Protein AF-A0AAD7DG84-F1 (afdb_monomer)

Organism: Mycena rosella (NCBI:txid1033263)

Nearest PDB structures (foldseek):
  7xc2-assembly1_C  TM=4.791E-01  e=2.815E-01  Triticum monococcum
  7zrz-assembly1_DP1  TM=3.525E-01  e=7.561E+00  Homo sapiens
  6z9u-assembly1_D  TM=3.614E-01  e=7.561E+00  Homo sapiens
  8hmz-assembly1_D  TM=3.694E-01  e=8.991E+00  Homo sapiens

Foldseek 3Di:
DVPAAADADALDDDQLLVAAQHQYEHYYNVPDPPPPCQDEPVSVLNSLLRHLNHAYEHDQHPHDQPDPPDDDAARENANHAEYHYEEALRVLLSVLQRYDYALNHAYEYEHPPCPDPVSVVSNVVSVVVSNPDPPHDFFRFYWYFDDDPDDDTDIDTDTPGDDPPPPDDDD

Secondary structure (DSSP, 8-state):
-TT--EEEEES----GGG--S-SEEEEE--TT-TTS-PPPHHHHHHHHHT-TT--EEEEE--PPPPPTT--PPPEE-TT--EEEEEEEHHHHHHHHHHEE--TT-EEEEEEET--SHHHHHHHHHHHHHHHT-TT--S-EEEEEEEE-SSS-EEEEEEEE--PPP------

Structure (mmCIF, N/CA/C/O backbone):
data_AF-A0AAD7DG84-F1
#
_entry.id   AF-A0AAD7DG84-F1
#
loop_
_atom_site.group_PDB
_atom_site.id
_atom_site.type_symbol
_atom_site.label_atom_id
_atom_site.label_alt_id
_atom_site.label_comp_id
_atom_site.label_asym_id
_atom_site.label_entity_id
_atom_site.label_seq_id
_atom_site.pdbx_PDB_ins_code
_atom_site.Cartn_x
_atom_site.Cartn_y
_atom_site.Cartn_z
_atom_site.occupancy
_atom_site.B_iso_or_equiv
_atom_site.auth_seq_id
_atom_site.auth_comp_id
_atom_site.auth_asym_id
_atom_site.auth_atom_id
_atom_site.pdbx_PDB_model_num
ATOM 1 N N . MET A 1 1 ? -17.922 -13.875 -3.250 1.00 55.03 1 MET A N 1
ATOM 2 C CA . MET A 1 1 ? -17.757 -14.516 -1.928 1.00 55.03 1 MET A CA 1
ATOM 3 C C . MET A 1 1 ? -17.977 -13.469 -0.842 1.00 55.03 1 MET A C 1
ATOM 5 O O . MET A 1 1 ? -17.072 -12.679 -0.617 1.00 55.03 1 MET A O 1
ATOM 9 N N . PRO A 1 2 ? -19.172 -13.390 -0.233 1.00 64.81 2 PRO A N 1
ATOM 10 C CA . PRO A 1 2 ? -19.539 -12.262 0.633 1.00 64.81 2 PRO A CA 1
ATOM 11 C C . PRO A 1 2 ? -18.878 -12.278 2.022 1.00 64.81 2 PRO A C 1
ATOM 13 O O . PRO A 1 2 ? -18.787 -11.232 2.650 1.00 64.81 2 PRO A O 1
ATOM 16 N N . CYS A 1 3 ? -18.378 -13.429 2.484 1.00 83.94 3 CYS A N 1
ATOM 17 C CA . CYS A 1 3 ? -17.806 -13.579 3.831 1.00 83.94 3 CYS A CA 1
ATOM 18 C C . CYS A 1 3 ? -16.273 -13.697 3.846 1.00 83.94 3 CYS A C 1
ATOM 20 O O . CYS A 1 3 ? -15.676 -13.915 4.900 1.00 83.94 3 CYS A O 1
ATOM 22 N N . LEU A 1 4 ? -15.618 -13.608 2.684 1.00 85.25 4 LEU A N 1
ATOM 23 C CA . LEU A 1 4 ? -14.168 -13.736 2.605 1.00 85.25 4 LEU A CA 1
ATOM 24 C C . LEU A 1 4 ? -13.527 -12.450 3.135 1.00 85.25 4 LEU A C 1
ATOM 26 O O . LEU A 1 4 ? -13.580 -11.422 2.474 1.00 85.25 4 LEU A O 1
ATOM 30 N N . ARG A 1 5 ? -12.928 -12.517 4.327 1.00 91.75 5 ARG A N 1
ATOM 31 C CA . ARG A 1 5 ? -12.247 -11.375 4.969 1.00 91.75 5 ARG A CA 1
ATOM 32 C C . ARG A 1 5 ? -10.733 -11.438 4.868 1.00 91.75 5 ARG A C 1
ATOM 34 O O . ARG A 1 5 ? -10.057 -10.421 4.942 1.00 91.75 5 ARG A O 1
ATOM 41 N N . LYS A 1 6 ? -10.186 -12.642 4.736 1.00 93.25 6 LYS A N 1
ATOM 42 C CA . LYS A 1 6 ? -8.746 -12.878 4.734 1.00 93.25 6 LYS A CA 1
ATOM 43 C C . LYS A 1 6 ? -8.399 -13.690 3.506 1.00 93.25 6 LYS A C 1
ATOM 45 O O . LYS A 1 6 ? -8.902 -14.798 3.341 1.00 93.25 6 LYS A O 1
ATOM 50 N N . LEU A 1 7 ? -7.534 -13.141 2.668 1.00 89.19 7 LEU A N 1
ATOM 51 C CA . LEU A 1 7 ? -7.054 -13.799 1.470 1.00 89.19 7 LEU A CA 1
ATOM 52 C C . LEU A 1 7 ? -5.533 -13.762 1.457 1.00 89.19 7 LEU A C 1
ATOM 54 O O . LEU A 1 7 ? -4.923 -12.698 1.393 1.00 89.19 7 LEU A O 1
ATOM 58 N N . LYS A 1 8 ? -4.922 -14.942 1.527 1.00 88.88 8 LYS A N 1
ATOM 59 C CA . LYS A 1 8 ? -3.482 -15.113 1.373 1.00 88.88 8 LYS A CA 1
ATOM 60 C C . LYS A 1 8 ? -3.247 -16.053 0.213 1.00 88.88 8 LYS A C 1
ATOM 62 O O . LYS A 1 8 ? -3.667 -17.204 0.262 1.00 88.88 8 LYS A O 1
ATOM 67 N 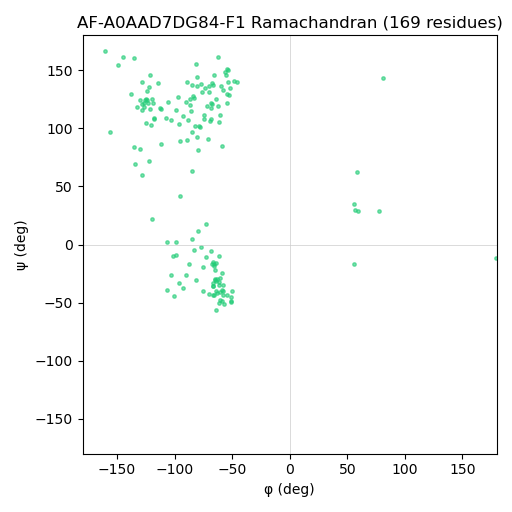N . LEU A 1 9 ? -2.610 -15.549 -0.825 1.00 83.00 9 LEU A N 1
ATOM 68 C CA . LEU A 1 9 ? -2.335 -16.299 -2.030 1.00 83.00 9 LEU A CA 1
ATOM 69 C C . LEU A 1 9 ? -0.857 -16.191 -2.348 1.00 83.00 9 LEU A C 1
ATOM 71 O O . LEU A 1 9 ? -0.222 -15.142 -2.188 1.00 83.00 9 LEU A O 1
ATOM 75 N N . ARG A 1 10 ? -0.314 -17.317 -2.790 1.00 82.62 10 ARG A N 1
ATOM 76 C CA . ARG A 1 10 ? 1.069 -17.432 -3.205 1.00 82.62 10 ARG A CA 1
ATOM 77 C C . ARG A 1 10 ? 1.096 -18.017 -4.600 1.00 82.62 10 ARG A C 1
ATOM 79 O O . ARG A 1 10 ? 0.561 -19.101 -4.791 1.00 82.62 10 ARG A O 1
ATOM 86 N N . SER A 1 11 ? 1.685 -17.294 -5.548 1.00 73.50 11 SER A N 1
ATOM 87 C CA . SER A 1 11 ? 1.846 -17.772 -6.930 1.00 73.50 11 SER A CA 1
ATOM 88 C C . SER A 1 11 ? 0.528 -18.183 -7.613 1.00 73.50 11 SER A C 1
ATOM 90 O O . SER A 1 11 ? 0.505 -19.119 -8.403 1.00 73.50 11 SER A O 1
ATOM 92 N N . ILE A 1 12 ? -0.580 -17.494 -7.308 1.00 70.69 12 ILE A N 1
ATOM 93 C CA . ILE A 1 12 ? -1.908 -17.767 -7.881 1.00 70.69 12 ILE A CA 1
ATOM 94 C C . ILE A 1 12 ? -2.432 -16.514 -8.582 1.00 70.69 12 ILE A C 1
ATOM 96 O O . ILE A 1 12 ? -2.358 -15.413 -8.032 1.00 70.69 12 ILE A O 1
ATOM 100 N N . HIS A 1 13 ? -2.995 -16.696 -9.778 1.00 71.56 13 HIS A N 1
ATOM 101 C CA . HIS A 1 13 ? -3.734 -15.652 -10.478 1.00 71.56 13 HIS A CA 1
ATOM 102 C C . HIS A 1 13 ? -5.117 -15.470 -9.850 1.00 71.56 13 HIS A C 1
ATOM 104 O O . HIS A 1 13 ? -5.862 -16.433 -9.657 1.00 71.56 13 HIS A O 1
ATOM 110 N N . VAL A 1 14 ? -5.478 -14.223 -9.560 1.00 69.00 14 VAL A N 1
ATOM 111 C CA . VAL A 1 14 ? -6.723 -13.893 -8.866 1.00 69.00 14 VAL A CA 1
ATOM 112 C C . VAL A 1 14 ? -7.527 -12.927 -9.712 1.00 69.00 14 VAL A C 1
ATOM 114 O O . VAL A 1 14 ? -6.980 -11.919 -10.153 1.00 69.00 14 VAL A O 1
ATOM 117 N N . PRO A 1 15 ? -8.830 -13.163 -9.913 1.00 76.69 15 PRO A N 1
ATOM 118 C CA . PRO A 1 15 ? -9.696 -12.163 -10.516 1.00 76.69 15 PRO A CA 1
ATOM 119 C C . PRO A 1 15 ? -9.922 -11.004 -9.529 1.00 76.69 15 PRO A C 1
ATOM 121 O O . PRO A 1 15 ? -10.859 -11.027 -8.730 1.00 76.69 15 PRO A O 1
ATOM 124 N N . TRP A 1 16 ? -9.073 -9.975 -9.590 1.00 78.44 16 TRP A N 1
ATOM 125 C CA . TRP A 1 16 ? -9.051 -8.813 -8.682 1.00 78.44 16 TRP A CA 1
ATOM 126 C C . TRP A 1 16 ? -10.409 -8.143 -8.497 1.00 78.44 16 TRP A C 1
ATOM 128 O O . TRP A 1 16 ? -10.794 -7.822 -7.379 1.00 78.44 16 TRP A O 1
ATOM 138 N N . ARG A 1 17 ? -11.184 -8.023 -9.579 1.00 79.50 17 ARG A N 1
ATOM 139 C CA . ARG A 1 17 ? -12.522 -7.405 -9.577 1.00 79.50 17 ARG A CA 1
ATOM 140 C C . ARG A 1 17 ? -13.566 -8.177 -8.767 1.00 79.50 17 ARG A C 1
ATOM 142 O O . ARG A 1 17 ? -14.630 -7.647 -8.456 1.00 79.50 17 ARG A O 1
ATOM 149 N N . SER A 1 18 ? -13.297 -9.443 -8.454 1.00 83.00 18 SER A N 1
ATOM 150 C CA . SER A 1 18 ? -14.190 -10.276 -7.645 1.00 83.00 18 SER A CA 1
ATOM 151 C C . SER A 1 18 ? -13.930 -10.144 -6.141 1.00 83.00 18 SER A C 1
ATOM 153 O O . SER A 1 18 ? -14.801 -10.515 -5.348 1.00 83.00 18 SER A O 1
ATOM 155 N N . LEU A 1 19 ? -12.763 -9.611 -5.760 1.00 86.06 19 LEU A N 1
ATOM 156 C CA . LEU A 1 19 ? -12.339 -9.431 -4.377 1.00 86.06 19 LEU A CA 1
ATOM 157 C C . LEU A 1 19 ? -12.934 -8.145 -3.812 1.00 86.06 19 LEU A C 1
ATOM 159 O O . LEU A 1 19 ? -12.798 -7.075 -4.399 1.00 86.06 19 LEU A O 1
ATOM 163 N N . ARG A 1 20 ? -13.627 -8.266 -2.681 1.00 90.44 20 ARG A N 1
ATOM 164 C CA . ARG A 1 20 ? -14.344 -7.170 -2.020 1.00 90.44 20 ARG A CA 1
ATOM 165 C C . ARG A 1 20 ? -14.344 -7.432 -0.523 1.00 90.44 20 ARG A C 1
ATOM 167 O O . ARG A 1 20 ? -14.312 -8.597 -0.126 1.00 90.44 20 ARG A O 1
ATOM 174 N N . ASN A 1 21 ? -14.455 -6.380 0.283 1.00 89.69 21 ASN A N 1
ATOM 175 C CA . ASN A 1 21 ? -14.625 -6.474 1.740 1.00 89.69 21 ASN A CA 1
ATOM 176 C C . ASN A 1 21 ? -13.519 -7.275 2.458 1.00 89.69 21 ASN A C 1
ATOM 178 O O . ASN A 1 21 ? -13.769 -7.901 3.490 1.00 89.69 21 ASN A O 1
ATOM 182 N N . LEU A 1 22 ? -12.298 -7.269 1.915 1.00 91.25 22 LEU A N 1
ATOM 183 C CA . LEU A 1 22 ? -11.155 -7.907 2.560 1.00 91.25 22 LEU A CA 1
ATOM 184 C C . LEU A 1 22 ? -10.625 -7.032 3.701 1.00 91.25 22 LEU A C 1
ATOM 186 O O . LEU A 1 22 ? -10.482 -5.822 3.558 1.00 91.25 22 LEU A O 1
ATOM 190 N N . GLU A 1 23 ? -10.286 -7.678 4.813 1.00 94.38 23 GLU A N 1
ATOM 191 C CA . GLU A 1 23 ? -9.540 -7.110 5.939 1.00 94.38 23 GLU A CA 1
ATOM 192 C C . GLU A 1 23 ? -8.047 -7.433 5.832 1.00 94.38 23 GLU A C 1
ATOM 194 O O . GLU A 1 23 ? -7.204 -6.638 6.236 1.00 94.38 23 GLU A O 1
ATOM 199 N N . VAL A 1 24 ? -7.711 -8.604 5.284 1.00 93.00 24 VAL A N 1
ATOM 200 C CA . VAL A 1 24 ? -6.328 -9.053 5.105 1.00 93.00 24 VAL A CA 1
ATOM 201 C C . VAL A 1 24 ? -6.133 -9.516 3.674 1.00 93.00 24 VAL A C 1
ATOM 203 O O . VAL A 1 24 ? -6.812 -10.442 3.220 1.00 93.00 24 VAL A O 1
ATOM 206 N N . LEU A 1 25 ? -5.155 -8.926 2.998 1.00 90.50 25 LEU A N 1
ATOM 207 C CA . LEU A 1 25 ? -4.707 -9.330 1.676 1.00 90.50 25 LEU A CA 1
ATOM 208 C C . LEU A 1 25 ? -3.209 -9.618 1.720 1.00 90.50 25 LEU A C 1
ATOM 210 O O . LEU A 1 25 ? -2.413 -8.767 2.097 1.00 90.50 25 LEU A O 1
ATOM 214 N N . SER A 1 26 ? -2.807 -10.813 1.309 1.00 88.94 26 SER A N 1
ATOM 215 C CA . SER A 1 26 ? -1.403 -11.149 1.105 1.00 88.94 26 SER A CA 1
ATOM 216 C C . SER A 1 26 ? -1.243 -11.834 -0.235 1.00 88.94 26 SER A C 1
ATOM 218 O O . SER A 1 26 ? -1.809 -12.899 -0.460 1.00 88.94 26 SER A O 1
ATOM 220 N N . LEU A 1 27 ? -0.477 -11.217 -1.119 1.00 82.44 27 LEU A N 1
ATOM 221 C CA . LEU A 1 27 ? -0.181 -11.710 -2.451 1.00 82.44 27 LEU A CA 1
ATOM 222 C C . LEU A 1 27 ? 1.334 -11.773 -2.567 1.00 82.44 27 LEU A C 1
ATOM 224 O O . LEU A 1 27 ? 1.995 -10.743 -2.661 1.00 82.44 27 LEU A O 1
ATOM 228 N N . THR A 1 28 ? 1.881 -12.983 -2.487 1.00 77.62 28 THR A N 1
ATOM 229 C CA . THR A 1 28 ? 3.333 -13.221 -2.458 1.00 77.62 28 THR A CA 1
ATOM 230 C C . THR A 1 28 ? 3.760 -14.116 -3.614 1.00 77.62 28 THR A C 1
ATOM 232 O O . THR A 1 28 ? 3.006 -14.995 -4.033 1.00 77.62 28 THR A O 1
ATOM 235 N N . GLY A 1 29 ? 4.954 -13.908 -4.174 1.00 64.38 29 GLY A N 1
ATOM 236 C CA . GLY A 1 29 ? 5.496 -14.814 -5.190 1.00 64.38 29 GLY A CA 1
ATOM 237 C C . GLY A 1 29 ? 4.637 -14.961 -6.454 1.00 64.38 29 GLY A C 1
ATOM 238 O O . GLY A 1 29 ? 4.665 -16.018 -7.076 1.00 64.38 29 GLY A O 1
ATOM 239 N N . SER A 1 30 ? 3.866 -13.937 -6.846 1.00 55.81 30 SER A N 1
ATOM 240 C CA . SER A 1 30 ? 3.125 -13.930 -8.128 1.00 55.81 30 SER A CA 1
ATOM 241 C C . SER A 1 30 ? 4.044 -13.840 -9.362 1.00 55.81 30 SER A C 1
ATOM 243 O O . SER A 1 30 ? 3.594 -13.963 -10.500 1.00 55.81 30 SER A O 1
ATOM 245 N N . LEU A 1 31 ? 5.346 -13.671 -9.116 1.00 47.94 31 LEU A N 1
ATOM 246 C CA . LEU A 1 31 ? 6.455 -13.736 -10.059 1.00 47.94 31 LEU A CA 1
ATOM 247 C C . LEU A 1 31 ? 6.513 -15.105 -10.752 1.00 47.94 31 LEU A C 1
ATOM 249 O O . LEU A 1 31 ? 7.241 -15.976 -10.294 1.00 47.94 31 LEU A O 1
ATOM 253 N N . GLN A 1 32 ? 5.748 -15.284 -11.834 1.00 46.09 32 GLN A N 1
ATOM 254 C CA . GLN A 1 32 ? 6.115 -16.118 -12.998 1.00 46.09 32 GLN A CA 1
ATOM 255 C C . GLN A 1 32 ? 5.048 -16.171 -14.101 1.00 46.09 32 GLN A C 1
ATOM 257 O O . GLN A 1 32 ? 5.362 -16.586 -15.214 1.00 46.09 32 GLN A O 1
ATOM 262 N N . PHE A 1 33 ? 3.818 -15.704 -13.878 1.00 44.38 33 PHE A N 1
ATOM 263 C CA . PHE A 1 33 ? 2.777 -15.788 -14.909 1.00 44.38 33 PHE A CA 1
ATOM 264 C C . PHE A 1 33 ? 2.836 -14.614 -15.896 1.00 44.38 33 PHE A C 1
ATOM 266 O O . PHE A 1 33 ? 1.903 -13.828 -16.013 1.00 44.38 33 PHE A O 1
ATOM 273 N N . ARG A 1 34 ? 3.939 -14.507 -16.651 1.00 46.66 34 ARG A N 1
ATOM 274 C CA . ARG A 1 34 ? 4.038 -13.590 -17.804 1.00 46.66 34 ARG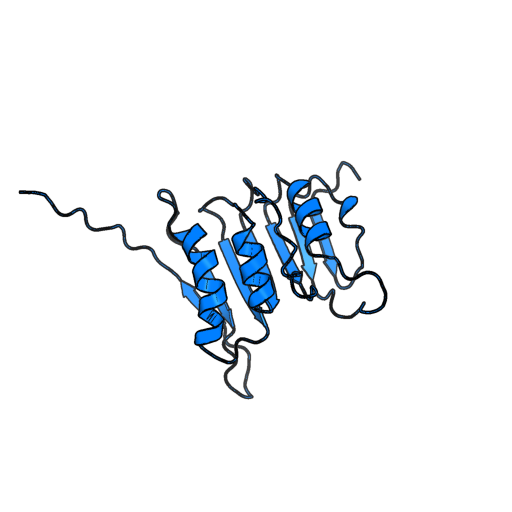 A CA 1
ATOM 275 C C . ARG A 1 34 ? 3.064 -13.945 -18.938 1.00 46.66 34 ARG A C 1
ATOM 277 O O . ARG A 1 34 ? 2.836 -13.098 -19.791 1.00 46.66 34 ARG A O 1
ATOM 284 N N . SER A 1 35 ? 2.483 -15.151 -18.957 1.00 47.47 35 SER A N 1
ATOM 285 C CA . SER A 1 35 ? 1.566 -15.579 -20.028 1.00 47.47 35 SER A CA 1
ATOM 286 C C . SER A 1 35 ? 0.073 -15.525 -19.678 1.00 47.47 35 SER A C 1
ATOM 288 O O . SER A 1 35 ? -0.750 -15.668 -20.575 1.00 47.47 35 SER A O 1
ATOM 290 N N . LEU A 1 36 ? -0.306 -15.296 -18.414 1.00 46.47 36 LEU A N 1
ATOM 291 C CA . LEU A 1 36 ? -1.707 -15.318 -17.978 1.00 46.47 36 LEU A CA 1
ATOM 292 C C . LEU A 1 36 ? -2.003 -14.124 -17.064 1.00 46.47 36 LEU A C 1
ATOM 294 O O . LEU A 1 36 ? -1.950 -14.238 -15.843 1.00 46.47 36 LEU A O 1
ATOM 298 N N . GLY A 1 37 ? -2.302 -12.978 -17.684 1.00 54.22 37 GLY A N 1
ATOM 299 C CA . GLY A 1 37 ? -2.990 -11.859 -17.034 1.00 54.22 37 GLY A CA 1
ATOM 300 C C . GLY A 1 37 ? -2.286 -11.302 -15.799 1.00 54.22 37 GLY A C 1
ATOM 301 O O . GLY A 1 37 ? -2.839 -11.338 -14.704 1.00 54.22 37 GLY A O 1
ATOM 302 N N . VAL A 1 38 ? -1.072 -10.760 -15.950 1.00 58.34 38 VAL A N 1
ATOM 303 C CA . VAL A 1 38 ? -0.467 -9.977 -14.861 1.00 58.34 38 VAL A CA 1
ATOM 304 C C . VAL A 1 38 ? -1.460 -8.871 -14.471 1.00 58.34 38 VAL A C 1
ATOM 306 O O . VAL A 1 38 ? -1.950 -8.173 -15.363 1.00 58.34 38 VAL A O 1
ATOM 309 N N . PRO A 1 39 ? -1.788 -8.717 -13.175 1.00 64.69 39 PRO A N 1
ATOM 310 C CA . PRO A 1 39 ? -2.681 -7.662 -12.729 1.00 64.69 39 PRO A CA 1
ATOM 311 C C . PRO A 1 39 ? -2.191 -6.321 -13.258 1.00 64.69 39 PRO A C 1
ATOM 313 O O . PRO A 1 39 ? -1.001 -6.021 -13.182 1.00 64.69 39 PRO A O 1
ATOM 316 N N . SER A 1 40 ? -3.093 -5.506 -13.786 1.00 76.56 40 SER A N 1
ATOM 317 C CA . SER A 1 40 ? -2.762 -4.125 -14.101 1.00 76.56 40 SER A CA 1
ATOM 318 C C . SER A 1 40 ? -2.845 -3.274 -12.825 1.00 76.56 40 SER A C 1
ATOM 320 O O . SER A 1 40 ? -3.570 -3.611 -11.883 1.00 76.56 40 SER A O 1
ATOM 322 N N . PHE A 1 41 ? -2.127 -2.149 -12.777 1.00 80.12 41 PHE A N 1
ATOM 323 C CA . PHE A 1 41 ? -2.349 -1.139 -11.736 1.00 80.12 41 PHE A CA 1
ATOM 324 C C . PHE A 1 41 ? -3.829 -0.725 -11.613 1.00 80.12 41 PHE A C 1
ATOM 326 O O . PHE A 1 41 ? -4.326 -0.705 -10.486 1.00 80.12 41 PHE A O 1
ATOM 333 N N . PRO A 1 42 ? -4.564 -0.464 -12.714 1.00 83.44 42 PRO A N 1
ATOM 334 C CA . PRO A 1 42 ? -6.003 -0.222 -12.658 1.00 83.44 42 PRO A CA 1
ATOM 335 C C . PRO A 1 42 ? -6.785 -1.285 -11.883 1.00 83.44 42 PRO A C 1
ATOM 337 O O . PRO A 1 42 ? -7.553 -0.938 -10.988 1.00 83.44 42 PRO A O 1
ATOM 340 N N . ASP A 1 43 ? -6.562 -2.571 -12.166 1.00 82.31 43 ASP A N 1
ATOM 341 C CA . ASP A 1 43 ? -7.295 -3.647 -11.489 1.00 82.31 43 ASP A CA 1
ATOM 342 C C . ASP A 1 43 ? -6.948 -3.729 -9.994 1.00 82.31 43 ASP A C 1
ATOM 344 O O . ASP A 1 43 ? -7.834 -3.977 -9.169 1.00 82.31 43 ASP A O 1
ATOM 348 N N . LEU A 1 44 ? -5.687 -3.458 -9.631 1.00 84.75 44 LEU A N 1
ATOM 349 C CA . LEU A 1 44 ? -5.265 -3.338 -8.234 1.00 84.75 44 LEU A CA 1
ATOM 350 C C . LEU A 1 44 ? -6.001 -2.187 -7.531 1.00 84.75 44 LEU A C 1
ATOM 352 O O . LEU A 1 44 ? -6.580 -2.406 -6.468 1.00 84.75 44 LEU A O 1
ATOM 356 N N . PHE A 1 45 ? -6.020 -0.982 -8.111 1.00 87.81 45 PHE A N 1
ATOM 357 C CA . PHE A 1 45 ? -6.703 0.172 -7.512 1.00 87.81 45 PHE A CA 1
ATOM 358 C C . PHE A 1 45 ? -8.212 -0.052 -7.392 1.00 87.81 45 PHE A C 1
ATOM 360 O O . PHE A 1 45 ? -8.792 0.254 -6.350 1.00 87.81 45 PHE A O 1
ATOM 367 N N . THR A 1 46 ? -8.848 -0.638 -8.408 1.00 87.75 46 THR A N 1
ATOM 368 C CA . THR A 1 46 ? -10.265 -1.020 -8.346 1.00 87.75 46 THR A CA 1
ATOM 369 C C . THR A 1 46 ? -10.536 -1.983 -7.190 1.00 87.75 46 THR A C 1
ATOM 371 O O . THR A 1 46 ? -11.507 -1.794 -6.458 1.00 87.75 46 THR A O 1
ATOM 374 N N . MET A 1 47 ? -9.675 -2.983 -6.983 1.00 89.25 47 MET A N 1
ATOM 375 C CA . MET A 1 47 ? -9.816 -3.920 -5.866 1.00 89.25 47 MET A CA 1
ATOM 376 C C . MET A 1 47 ? -9.603 -3.238 -4.510 1.00 89.25 47 MET A C 1
ATOM 378 O O . MET A 1 47 ? -10.396 -3.456 -3.593 1.00 89.25 47 MET A O 1
ATOM 382 N N . LEU A 1 48 ? -8.585 -2.383 -4.380 1.00 90.75 48 LEU A N 1
ATOM 383 C CA . LEU A 1 48 ? -8.316 -1.664 -3.132 1.00 90.75 48 LEU A CA 1
ATOM 384 C C . LEU A 1 48 ? -9.497 -0.763 -2.740 1.00 90.75 48 LEU A C 1
ATOM 386 O O . LEU A 1 48 ? -9.907 -0.781 -1.581 1.00 90.75 48 LEU A O 1
ATOM 390 N N . ARG A 1 49 ? -10.126 -0.075 -3.706 1.00 91.62 49 ARG A N 1
ATOM 391 C CA . ARG A 1 49 ? -11.369 0.691 -3.473 1.00 91.62 49 ARG A CA 1
ATOM 392 C C . ARG A 1 49 ? -12.532 -0.189 -3.011 1.00 91.62 49 ARG A C 1
ATOM 394 O O . ARG A 1 49 ? -13.361 0.253 -2.224 1.00 91.62 49 ARG A O 1
ATOM 401 N N . ALA A 1 50 ? -12.593 -1.438 -3.468 1.00 90.88 50 ALA A N 1
ATOM 402 C CA . ALA A 1 50 ? -13.605 -2.401 -3.036 1.00 90.88 50 ALA A CA 1
ATOM 403 C C . ALA A 1 50 ? -13.325 -3.008 -1.643 1.00 90.88 50 ALA A C 1
ATOM 405 O O . ALA A 1 50 ? -14.130 -3.806 -1.151 1.00 90.88 50 ALA A O 1
ATOM 406 N N . CYS A 1 51 ? -12.204 -2.656 -1.002 1.00 92.00 51 CYS A N 1
ATOM 407 C CA . CYS A 1 51 ? -11.788 -3.172 0.302 1.00 92.00 51 CYS A CA 1
ATOM 408 C C . CYS A 1 51 ? -11.452 -2.035 1.295 1.00 92.00 51 CYS A C 1
ATOM 410 O O . CYS A 1 51 ? -10.342 -1.991 1.820 1.00 92.00 51 CYS A O 1
ATOM 412 N N . PRO A 1 52 ? -12.393 -1.133 1.632 1.00 92.44 52 PRO A N 1
ATOM 413 C CA . PRO A 1 52 ? -12.122 -0.025 2.561 1.00 92.44 52 PRO A CA 1
ATOM 414 C C . PRO A 1 52 ? -11.811 -0.488 4.000 1.00 92.44 52 PRO A C 1
ATOM 416 O O . PRO A 1 52 ? -11.235 0.258 4.791 1.00 92.44 52 PRO A O 1
ATOM 419 N N . GLN A 1 53 ? -12.179 -1.728 4.346 1.00 92.75 53 GLN A N 1
ATOM 420 C CA . GLN A 1 53 ? -11.897 -2.359 5.642 1.00 92.75 53 GLN A CA 1
ATOM 421 C C . GLN A 1 53 ? -10.513 -3.024 5.706 1.00 92.75 53 GLN A C 1
ATOM 423 O O . GLN A 1 53 ? -10.199 -3.672 6.705 1.00 92.75 53 GLN A O 1
ATOM 428 N N . LEU A 1 54 ? -9.692 -2.892 4.659 1.00 93.94 54 LEU A N 1
ATOM 429 C CA . LEU A 1 54 ? -8.383 -3.526 4.594 1.00 93.94 54 LEU A CA 1
ATOM 430 C C . LEU A 1 54 ? -7.483 -2.990 5.711 1.00 93.94 54 LEU A C 1
ATOM 432 O O . LEU A 1 54 ? -7.202 -1.796 5.775 1.00 93.94 54 LEU A O 1
ATOM 436 N N . ARG A 1 55 ? -7.043 -3.892 6.587 1.00 93.88 55 ARG A N 1
ATOM 437 C CA . ARG A 1 55 ? -6.153 -3.624 7.721 1.00 93.88 55 ARG A CA 1
ATOM 438 C C . ARG A 1 55 ? -4.723 -4.009 7.403 1.00 93.88 55 ARG A C 1
ATOM 440 O O . ARG A 1 55 ? -3.811 -3.236 7.677 1.00 93.88 55 ARG A O 1
ATOM 447 N N . ASP A 1 56 ? -4.549 -5.178 6.799 1.00 92.88 56 ASP A N 1
ATOM 448 C CA . ASP A 1 56 ? -3.240 -5.740 6.495 1.00 92.88 56 ASP A CA 1
ATOM 449 C C . ASP A 1 56 ? -3.130 -6.014 4.997 1.00 92.88 56 ASP A C 1
ATOM 451 O O . ASP A 1 56 ? -3.907 -6.786 4.430 1.00 92.88 56 ASP A O 1
ATOM 455 N N . SER A 1 57 ? -2.140 -5.402 4.358 1.00 89.62 57 SER A N 1
ATOM 456 C CA . SER A 1 57 ? -1.863 -5.580 2.937 1.00 89.62 57 SER A CA 1
ATOM 457 C C . SER A 1 57 ? -0.406 -5.970 2.741 1.00 89.62 57 SER A C 1
ATOM 459 O O . SER A 1 57 ? 0.490 -5.211 3.085 1.00 89.62 57 SER A O 1
ATOM 461 N N . ALA A 1 58 ? -0.149 -7.150 2.190 1.00 89.00 58 ALA A N 1
ATOM 462 C CA . ALA A 1 58 ? 1.174 -7.576 1.760 1.00 89.00 58 ALA A CA 1
ATOM 463 C C . ALA A 1 58 ? 1.158 -7.817 0.256 1.00 89.00 58 ALA A C 1
ATOM 465 O O . ALA A 1 58 ? 0.557 -8.780 -0.216 1.00 89.00 58 ALA A O 1
ATOM 466 N N . LEU A 1 59 ? 1.809 -6.931 -0.489 1.00 86.19 59 LEU A N 1
ATOM 467 C CA . LEU A 1 59 ? 1.806 -6.921 -1.942 1.00 86.19 59 LEU A CA 1
ATOM 468 C C . LEU A 1 59 ? 3.235 -7.123 -2.452 1.00 86.19 59 LEU A C 1
ATOM 470 O O . LEU A 1 59 ? 4.082 -6.238 -2.346 1.00 86.19 59 LEU A O 1
ATOM 474 N N . ASP A 1 60 ? 3.488 -8.302 -3.008 1.00 83.19 60 ASP A N 1
ATOM 475 C CA . ASP A 1 60 ? 4.687 -8.630 -3.777 1.00 83.19 60 ASP A CA 1
ATOM 476 C C . ASP A 1 60 ? 4.371 -8.440 -5.266 1.00 83.19 60 ASP A C 1
ATOM 478 O O . ASP A 1 60 ? 3.820 -9.318 -5.944 1.00 83.19 60 ASP A O 1
ATOM 482 N N . LEU A 1 61 ? 4.601 -7.214 -5.731 1.00 71.00 61 LEU A N 1
ATOM 483 C CA . LEU A 1 61 ? 4.123 -6.691 -7.000 1.00 71.00 61 LEU A CA 1
ATOM 484 C C . LEU A 1 61 ? 5.256 -6.664 -8.018 1.00 71.00 61 LEU A C 1
ATOM 486 O O . LEU A 1 61 ? 6.109 -5.779 -8.024 1.00 71.00 61 LEU A O 1
ATOM 490 N N . SER A 1 62 ? 5.179 -7.587 -8.968 1.00 68.31 62 SER A N 1
ATOM 491 C CA . SER A 1 62 ? 5.917 -7.516 -10.232 1.00 68.31 62 SER A CA 1
ATOM 492 C C . SER A 1 62 ? 5.059 -6.903 -11.338 1.00 68.31 62 SER A C 1
ATOM 494 O O . SER A 1 62 ? 5.016 -7.392 -12.463 1.00 68.31 62 SER A O 1
ATOM 496 N N . LEU A 1 63 ? 4.313 -5.851 -10.991 1.00 64.38 63 LEU A N 1
ATOM 497 C CA . LEU A 1 63 ? 3.422 -5.188 -11.935 1.00 64.38 63 LEU A CA 1
ATOM 498 C C . LEU A 1 63 ? 4.235 -4.524 -13.056 1.00 64.38 63 LEU A C 1
ATOM 500 O O . LEU A 1 63 ? 5.326 -4.005 -12.783 1.00 64.38 63 LEU A O 1
ATOM 504 N N . PRO A 1 64 ? 3.709 -4.493 -14.293 1.00 63.19 64 PRO A N 1
ATOM 505 C CA . PRO A 1 64 ? 4.246 -3.608 -15.316 1.00 63.19 64 PRO A CA 1
ATOM 506 C C . PRO A 1 64 ? 4.215 -2.165 -14.803 1.00 63.19 64 PRO A C 1
ATOM 508 O O . PRO A 1 64 ? 3.348 -1.803 -14.004 1.00 63.19 64 PRO A O 1
ATOM 511 N N . SER A 1 65 ? 5.179 -1.359 -15.242 1.00 65.31 65 SER A N 1
ATOM 512 C CA . SER A 1 65 ? 5.240 0.071 -14.941 1.00 65.31 65 SER A CA 1
ATOM 513 C C . SER A 1 65 ? 3.881 0.718 -15.213 1.00 65.31 65 SER A C 1
ATOM 515 O O . SER A 1 65 ? 3.228 0.377 -16.202 1.00 65.31 65 SER A O 1
ATOM 517 N N . LEU A 1 66 ? 3.452 1.652 -14.355 1.00 67.00 66 LEU A N 1
ATOM 518 C CA . LEU A 1 66 ? 2.295 2.485 -14.684 1.00 67.00 66 LEU A CA 1
ATOM 519 C C . LEU A 1 66 ? 2.524 3.125 -16.053 1.00 67.00 66 LEU A C 1
ATOM 521 O O . LEU A 1 66 ? 3.561 3.750 -16.282 1.00 67.00 66 LEU A O 1
ATOM 525 N N . SER A 1 67 ? 1.547 2.983 -16.945 1.00 68.56 67 SER A N 1
ATOM 526 C CA . SER A 1 67 ? 1.509 3.791 -18.155 1.00 68.56 67 SER A CA 1
ATOM 527 C C . SER A 1 67 ? 1.446 5.267 -17.749 1.00 68.56 67 SER A C 1
ATOM 529 O O . SER A 1 67 ? 0.682 5.595 -16.838 1.00 68.56 67 SER A O 1
ATOM 531 N N . PRO A 1 68 ? 2.216 6.157 -18.396 1.00 61.88 68 PRO A N 1
ATOM 532 C CA . PRO A 1 68 ? 2.245 7.580 -18.055 1.00 61.88 68 PRO A CA 1
ATOM 533 C C . PRO A 1 68 ? 0.869 8.250 -18.171 1.00 61.88 68 PRO A C 1
ATOM 535 O O . PRO A 1 68 ? 0.609 9.210 -17.461 1.00 61.88 68 PRO A O 1
ATOM 538 N N . ASP A 1 69 ? -0.031 7.695 -18.985 1.00 66.31 69 ASP A N 1
ATOM 539 C CA . ASP A 1 69 ? -1.396 8.199 -19.175 1.00 66.31 69 ASP A CA 1
ATOM 540 C C . ASP A 1 69 ? -2.388 7.725 -18.096 1.00 66.31 69 ASP A C 1
ATOM 542 O O . ASP A 1 69 ? -3.557 8.114 -18.098 1.00 66.31 69 ASP A O 1
ATOM 546 N N . PHE A 1 70 ? -1.957 6.856 -17.175 1.00 70.94 70 PHE A N 1
ATOM 547 C CA . PHE A 1 70 ? -2.815 6.331 -16.120 1.00 70.94 70 PHE A CA 1
ATOM 548 C C . PHE A 1 70 ? -2.649 7.137 -14.830 1.00 70.94 70 PHE A C 1
ATOM 550 O O . PHE A 1 70 ? -1.697 6.949 -14.075 1.00 70.94 70 PHE A O 1
ATOM 557 N N . TYR A 1 71 ? -3.633 7.991 -14.551 1.00 69.75 71 TYR A N 1
ATOM 558 C CA . TYR A 1 71 ? -3.723 8.784 -13.326 1.00 69.75 71 TYR A CA 1
ATOM 559 C C . TYR A 1 71 ? -4.897 8.289 -12.475 1.00 69.75 71 TYR A C 1
ATOM 561 O O . TYR A 1 71 ? -6.015 8.783 -12.618 1.00 69.75 71 TYR A O 1
ATOM 569 N N . PRO A 1 72 ? -4.699 7.271 -11.624 1.00 74.75 72 PRO A N 1
ATOM 570 C CA . PRO A 1 72 ? -5.778 6.775 -10.787 1.00 74.75 72 PRO A CA 1
ATOM 571 C C . PRO A 1 72 ? -6.181 7.816 -9.739 1.00 74.75 72 PRO A C 1
ATOM 573 O O . PRO A 1 72 ? -5.327 8.420 -9.086 1.00 74.75 72 PRO A O 1
ATOM 576 N N . ASP A 1 73 ? -7.488 7.957 -9.508 1.00 82.00 73 ASP A N 1
ATOM 577 C CA . ASP A 1 73 ? -7.990 8.695 -8.347 1.00 82.00 73 ASP A CA 1
ATOM 578 C C . ASP A 1 73 ? -7.398 8.134 -7.054 1.00 82.00 73 ASP A C 1
ATOM 580 O O . ASP A 1 73 ? -7.128 6.928 -6.952 1.00 82.00 73 ASP A O 1
A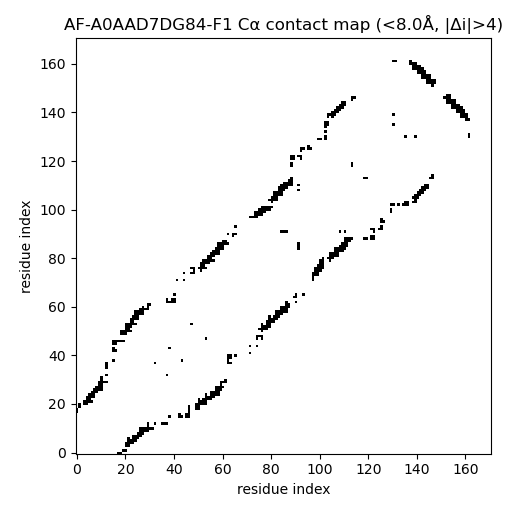TOM 584 N N . ALA A 1 74 ? -7.258 8.996 -6.048 1.00 87.06 74 ALA A N 1
ATOM 585 C CA . ALA A 1 74 ? -6.815 8.575 -4.731 1.00 87.06 74 ALA A CA 1
ATOM 586 C C . ALA A 1 74 ? -7.696 7.430 -4.192 1.00 87.06 74 ALA A C 1
ATOM 588 O O . ALA A 1 74 ? -8.915 7.406 -4.372 1.00 87.06 74 ALA A O 1
ATOM 589 N N . VAL A 1 75 ? -7.066 6.453 -3.545 1.00 90.88 75 VAL A N 1
ATOM 590 C CA . VAL A 1 75 ? -7.735 5.321 -2.907 1.00 90.88 75 VAL A CA 1
ATOM 591 C C . VAL A 1 75 ? -7.586 5.447 -1.410 1.00 90.88 75 VAL A C 1
ATOM 593 O O . VAL A 1 75 ? -6.481 5.394 -0.871 1.00 90.88 75 VAL A O 1
ATOM 596 N N . GLU A 1 76 ? -8.721 5.593 -0.746 1.00 92.56 76 GLU A N 1
ATOM 597 C CA . GLU A 1 76 ? -8.792 5.705 0.700 1.00 92.56 76 GLU A CA 1
ATOM 598 C C . GLU A 1 76 ? -8.866 4.320 1.342 1.00 92.56 76 GLU A C 1
ATOM 600 O O . GLU A 1 76 ? -9.744 3.511 1.041 1.00 92.56 76 GLU A O 1
ATOM 605 N N . LEU A 1 77 ? -7.936 4.055 2.255 1.00 92.88 77 LEU A N 1
ATOM 606 C CA . LEU A 1 77 ? -7.862 2.836 3.052 1.00 92.88 77 LEU A CA 1
ATOM 607 C C . LEU A 1 77 ? -7.905 3.218 4.540 1.00 92.88 77 LEU A C 1
ATOM 609 O O . LEU A 1 77 ? -6.889 3.133 5.232 1.00 92.88 77 LEU A O 1
ATOM 613 N N . PRO A 1 78 ? -9.066 3.664 5.055 1.00 91.81 78 PRO A N 1
ATOM 614 C CA . PRO A 1 78 ? -9.186 4.261 6.388 1.00 91.81 78 PRO A CA 1
ATOM 615 C C . PRO A 1 78 ? -8.929 3.277 7.538 1.00 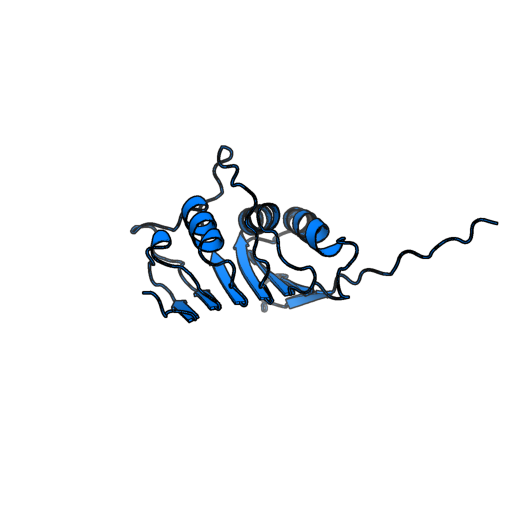91.81 78 PRO A C 1
ATOM 617 O O . PRO A 1 78 ? -8.711 3.702 8.666 1.00 91.81 78 PRO A O 1
ATOM 620 N N . SER A 1 79 ? -8.964 1.968 7.275 1.00 92.81 79 SER A N 1
ATOM 621 C CA . SER A 1 79 ? -8.691 0.928 8.278 1.00 92.81 79 SER A CA 1
ATOM 622 C C . SER A 1 79 ? -7.270 0.367 8.209 1.00 92.81 79 SER A C 1
ATOM 624 O O . SER A 1 79 ? -6.951 -0.549 8.969 1.00 92.81 79 SER A O 1
ATOM 626 N N . LEU A 1 80 ? -6.424 0.876 7.307 1.00 91.94 80 LEU A N 1
ATOM 627 C CA . LEU A 1 80 ? -5.114 0.292 7.048 1.00 91.94 80 LEU A CA 1
ATOM 628 C C . LEU A 1 80 ? -4.196 0.466 8.258 1.00 91.94 80 LEU A C 1
ATOM 630 O O . LEU A 1 80 ? -3.914 1.582 8.688 1.00 91.94 80 LEU A O 1
ATOM 634 N N . ALA A 1 81 ? -3.719 -0.655 8.784 1.00 90.25 81 ALA A N 1
ATOM 635 C CA . ALA A 1 81 ? -2.793 -0.717 9.906 1.00 90.25 81 ALA A CA 1
ATOM 636 C C . ALA A 1 81 ? -1.386 -1.101 9.440 1.00 90.25 81 ALA A C 1
ATOM 638 O O . ALA A 1 81 ? -0.403 -0.540 9.920 1.00 90.25 81 ALA A O 1
ATOM 639 N N . HIS A 1 82 ? -1.276 -2.018 8.477 1.00 89.31 82 HIS A N 1
ATOM 640 C CA . HIS A 1 82 ? 0.007 -2.486 7.968 1.00 89.31 82 HIS A CA 1
ATOM 641 C C . HIS A 1 82 ? -0.029 -2.614 6.449 1.00 89.31 82 HIS A C 1
ATOM 643 O O . HIS A 1 82 ? -0.901 -3.274 5.879 1.00 89.31 82 HIS A O 1
ATOM 649 N N . ILE A 1 83 ? 0.969 -2.031 5.792 1.00 89.19 83 ILE A N 1
ATOM 650 C CA . ILE A 1 83 ? 1.224 -2.239 4.373 1.00 89.19 83 ILE A CA 1
ATOM 651 C C . ILE A 1 83 ? 2.666 -2.687 4.166 1.00 89.19 83 ILE A C 1
ATOM 653 O O . ILE A 1 83 ? 3.617 -2.047 4.606 1.00 89.19 83 ILE A O 1
ATOM 657 N N . TYR A 1 84 ? 2.815 -3.822 3.505 1.00 88.75 84 TYR A N 1
ATOM 658 C CA . TYR A 1 84 ? 4.069 -4.417 3.089 1.00 88.75 84 TYR A CA 1
ATOM 659 C C . TYR A 1 84 ? 4.109 -4.374 1.565 1.00 88.75 84 TYR A C 1
ATOM 661 O O . TYR A 1 84 ? 3.261 -4.982 0.912 1.00 88.75 84 TYR A O 1
ATOM 669 N N . LEU A 1 85 ? 5.077 -3.660 0.996 1.00 87.00 85 LEU A N 1
ATOM 670 C CA . LEU A 1 85 ? 5.253 -3.544 -0.451 1.00 87.00 85 LEU A CA 1
ATOM 671 C C . LEU A 1 85 ? 6.613 -4.093 -0.851 1.00 87.00 85 LEU A C 1
ATOM 673 O O . LEU A 1 85 ? 7.639 -3.587 -0.403 1.00 87.00 85 LEU A O 1
ATOM 677 N N . ARG A 1 86 ? 6.624 -5.086 -1.735 1.00 84.44 86 ARG A N 1
ATOM 678 C CA . ARG A 1 86 ? 7.824 -5.586 -2.404 1.00 84.44 86 ARG A CA 1
ATOM 679 C C . ARG A 1 86 ? 7.636 -5.417 -3.907 1.00 84.44 86 ARG A C 1
ATOM 681 O O . ARG A 1 86 ? 6.870 -6.152 -4.512 1.00 84.44 86 ARG A O 1
ATOM 688 N N . ALA A 1 87 ? 8.264 -4.404 -4.494 1.00 81.12 87 ALA A N 1
ATOM 689 C CA . ALA A 1 87 ? 8.100 -4.048 -5.907 1.00 81.12 87 ALA A CA 1
ATOM 690 C C . ALA A 1 87 ? 9.276 -3.179 -6.382 1.00 81.12 87 ALA A C 1
ATOM 692 O O . ALA A 1 87 ? 10.007 -2.661 -5.539 1.00 81.12 87 ALA A O 1
ATOM 693 N N . PRO A 1 88 ? 9.473 -2.954 -7.693 1.00 83.12 88 PRO A N 1
ATOM 694 C CA . PRO A 1 88 ? 10.400 -1.929 -8.172 1.00 83.12 88 PRO A CA 1
ATOM 695 C C . PRO A 1 88 ? 10.110 -0.550 -7.562 1.00 83.12 88 PRO A C 1
ATOM 697 O O . PRO A 1 88 ? 8.955 -0.221 -7.277 1.00 83.12 88 PRO A O 1
ATOM 700 N N . VAL A 1 89 ? 11.147 0.275 -7.405 1.00 82.56 89 VAL A N 1
ATOM 701 C CA . VAL A 1 89 ? 11.058 1.601 -6.766 1.00 82.56 89 VAL A CA 1
ATOM 702 C C . VAL A 1 89 ? 9.935 2.466 -7.346 1.00 82.56 89 VAL A C 1
ATOM 704 O O . VAL A 1 89 ? 9.106 2.980 -6.593 1.00 82.56 89 VAL A O 1
ATOM 707 N N . ALA A 1 90 ? 9.858 2.566 -8.676 1.00 82.12 90 ALA A N 1
ATOM 708 C CA . ALA A 1 90 ? 8.832 3.346 -9.372 1.00 82.12 90 ALA A CA 1
ATOM 709 C C . ALA A 1 90 ? 7.403 2.874 -9.047 1.00 82.12 90 ALA A C 1
ATOM 711 O O . ALA A 1 90 ? 6.508 3.687 -8.825 1.00 82.12 90 ALA A O 1
ATOM 712 N N . ASN A 1 91 ? 7.202 1.558 -8.938 1.00 83.38 91 ASN A N 1
ATOM 713 C CA . ASN A 1 91 ? 5.903 0.964 -8.630 1.00 83.38 91 ASN A CA 1
ATOM 714 C C . ASN A 1 91 ? 5.485 1.239 -7.181 1.00 83.38 91 ASN A C 1
ATOM 716 O O . ASN A 1 91 ? 4.330 1.586 -6.930 1.00 83.38 91 ASN A O 1
ATOM 720 N N . CYS A 1 92 ? 6.421 1.121 -6.232 1.00 84.56 92 CYS A N 1
ATOM 721 C CA . CYS A 1 92 ? 6.188 1.500 -4.838 1.00 84.56 92 CYS A CA 1
ATOM 722 C C . CYS A 1 92 ? 5.801 2.979 -4.731 1.00 84.56 92 CYS A C 1
ATOM 724 O O . CYS A 1 92 ? 4.809 3.307 -4.083 1.00 84.56 92 CYS A O 1
ATOM 726 N N . ALA A 1 93 ? 6.567 3.860 -5.378 1.00 84.50 93 ALA A N 1
ATOM 727 C CA . ALA A 1 93 ? 6.342 5.299 -5.337 1.00 84.50 93 ALA A CA 1
ATOM 728 C C . ALA A 1 93 ? 4.971 5.679 -5.900 1.00 84.50 93 ALA A C 1
ATOM 730 O O . ALA A 1 93 ? 4.214 6.411 -5.260 1.00 84.50 93 ALA A O 1
ATOM 731 N N . ALA A 1 94 ? 4.628 5.137 -7.067 1.00 84.38 94 ALA A N 1
ATOM 732 C CA . ALA A 1 94 ? 3.357 5.429 -7.695 1.00 84.38 94 ALA A CA 1
ATOM 733 C C . ALA A 1 94 ? 2.179 4.897 -6.873 1.00 84.38 94 ALA A C 1
ATOM 735 O O . ALA A 1 94 ? 1.235 5.642 -6.627 1.00 84.38 94 ALA A O 1
ATOM 736 N N . LEU A 1 95 ? 2.255 3.668 -6.348 1.00 86.69 95 LEU A N 1
ATOM 737 C CA . LEU A 1 95 ? 1.212 3.156 -5.459 1.00 86.69 95 LEU A CA 1
ATOM 738 C C . LEU A 1 95 ? 1.021 4.087 -4.251 1.00 86.69 95 LEU A C 1
ATOM 740 O O . LEU A 1 95 ? -0.089 4.541 -3.994 1.00 86.69 95 LEU A O 1
ATOM 744 N N . LEU A 1 96 ? 2.103 4.444 -3.556 1.00 87.06 96 LEU A N 1
ATOM 745 C CA . LEU A 1 96 ? 2.044 5.304 -2.370 1.00 87.06 96 LEU A CA 1
ATOM 746 C C . LEU A 1 96 ? 1.523 6.721 -2.655 1.00 87.06 96 LEU A C 1
ATOM 748 O O . LEU A 1 96 ? 0.913 7.317 -1.769 1.00 87.06 96 LEU A O 1
ATOM 752 N N . ASN A 1 97 ? 1.733 7.262 -3.857 1.00 87.62 97 ASN A N 1
ATOM 753 C CA . ASN A 1 97 ? 1.208 8.578 -4.235 1.00 87.62 97 ASN A CA 1
ATOM 754 C C . ASN A 1 97 ? -0.323 8.605 -4.321 1.00 87.62 97 ASN A C 1
ATOM 756 O O . ASN A 1 97 ? -0.933 9.632 -4.002 1.00 87.62 97 ASN A O 1
ATOM 760 N N . HIS A 1 98 ? -0.921 7.481 -4.719 1.00 88.12 98 HIS A N 1
ATOM 761 C CA . HIS A 1 98 ? -2.360 7.341 -4.926 1.00 88.12 98 HIS A CA 1
ATOM 762 C C . HIS A 1 98 ? -3.086 6.682 -3.751 1.00 88.12 98 HIS A C 1
ATOM 764 O O . HIS A 1 98 ? -4.311 6.672 -3.738 1.00 88.12 98 HIS A O 1
ATOM 770 N N . LEU A 1 99 ? -2.380 6.140 -2.759 1.00 89.25 99 LEU A N 1
ATOM 771 C CA . LEU A 1 99 ? -3.009 5.642 -1.538 1.00 89.25 99 LEU A CA 1
ATOM 772 C C . LEU A 1 99 ? -3.123 6.748 -0.493 1.00 89.25 99 LEU A C 1
ATOM 774 O O . LEU A 1 99 ? -2.178 7.502 -0.277 1.00 89.25 99 LEU A O 1
ATOM 778 N N . THR A 1 100 ? -4.253 6.778 0.202 1.00 89.81 100 THR A N 1
ATOM 779 C CA . THR A 1 100 ? -4.475 7.565 1.415 1.00 89.81 100 THR A CA 1
ATOM 780 C C . THR A 1 100 ? -4.810 6.594 2.537 1.00 89.81 100 THR A C 1
ATOM 782 O O . THR A 1 100 ? -5.722 5.780 2.407 1.00 89.81 100 THR A O 1
ATOM 785 N N . PHE A 1 101 ? -4.080 6.654 3.643 1.00 88.25 101 PHE A N 1
ATOM 786 C CA . PHE A 1 101 ? -4.289 5.782 4.797 1.00 88.25 101 PHE A CA 1
ATOM 787 C C . PHE A 1 101 ? -4.017 6.542 6.101 1.00 88.25 101 PHE A C 1
ATOM 789 O O . PHE A 1 101 ? -3.373 7.595 6.069 1.00 88.25 101 PHE A O 1
ATOM 796 N N . PRO A 1 102 ? -4.512 6.045 7.249 1.00 85.44 102 PRO A N 1
ATOM 797 C CA . PRO A 1 102 ? -4.275 6.666 8.541 1.00 85.44 102 PRO A CA 1
ATOM 798 C C . PRO A 1 102 ? -2.789 6.836 8.829 1.00 85.44 102 PRO A C 1
ATOM 800 O O . PRO A 1 102 ? -1.976 5.967 8.521 1.00 85.44 102 PRO A O 1
ATOM 803 N N . ALA A 1 103 ? -2.438 7.913 9.521 1.00 77.88 103 ALA A N 1
ATOM 804 C CA . ALA A 1 103 ? -1.053 8.157 9.901 1.00 77.88 103 ALA A CA 1
ATOM 805 C C . ALA A 1 103 ? -0.513 7.129 10.923 1.00 77.88 103 ALA A C 1
ATOM 807 O O . ALA A 1 103 ? 0.693 7.016 11.118 1.00 77.88 103 ALA A O 1
ATOM 808 N N . THR A 1 104 ? -1.400 6.357 11.560 1.00 79.12 104 THR A N 1
ATOM 809 C CA . THR A 1 104 ? -1.074 5.200 12.411 1.00 79.12 104 THR A CA 1
ATOM 810 C C . THR A 1 104 ? -0.607 3.974 11.628 1.00 79.12 104 THR A C 1
ATOM 812 O O . THR A 1 104 ? -0.118 3.024 12.240 1.00 79.12 104 THR A O 1
ATOM 815 N N . ALA A 1 105 ? -0.741 3.971 10.300 1.00 83.56 105 ALA A N 1
ATOM 816 C CA . ALA A 1 105 ? -0.365 2.836 9.477 1.00 83.56 105 ALA A CA 1
ATOM 817 C C . ALA A 1 105 ? 1.158 2.643 9.431 1.00 83.56 105 ALA A C 1
ATOM 819 O O . ALA A 1 105 ? 1.941 3.572 9.223 1.00 83.56 105 ALA A O 1
ATOM 820 N N . THR A 1 106 ? 1.585 1.390 9.551 1.00 83.50 106 THR A N 1
ATOM 821 C CA . THR A 1 106 ? 2.978 0.989 9.371 1.00 83.50 106 THR A CA 1
ATOM 822 C C . THR A 1 106 ? 3.233 0.635 7.911 1.00 83.50 106 THR A C 1
ATOM 824 O O . THR A 1 106 ? 2.616 -0.281 7.370 1.00 83.50 106 THR A O 1
ATOM 827 N N . VAL A 1 107 ? 4.192 1.322 7.290 1.00 84.81 107 VAL A N 1
ATOM 828 C CA . VAL A 1 107 ? 4.584 1.119 5.888 1.00 84.81 107 VAL A CA 1
ATOM 829 C C . VAL A 1 107 ? 5.946 0.434 5.823 1.00 84.81 107 VAL A C 1
ATOM 831 O O . VAL A 1 107 ? 6.962 1.059 6.109 1.00 84.81 107 VAL A O 1
ATOM 834 N N . MET A 1 108 ? 5.986 -0.835 5.419 1.00 83.31 108 MET A N 1
ATOM 835 C CA . MET A 1 108 ? 7.222 -1.592 5.205 1.00 83.31 108 MET A CA 1
ATOM 836 C C . MET A 1 108 ? 7.493 -1.748 3.710 1.00 83.31 108 MET A C 1
ATOM 838 O O . MET A 1 108 ? 6.670 -2.300 2.980 1.00 83.31 108 MET A O 1
ATOM 842 N N . LEU A 1 109 ? 8.657 -1.293 3.252 1.00 82.62 109 LEU A N 1
ATOM 843 C CA . LEU A 1 109 ? 9.012 -1.281 1.836 1.00 82.62 109 LEU A CA 1
ATOM 844 C C . LEU A 1 109 ? 10.186 -2.228 1.581 1.00 82.62 109 LEU A C 1
ATOM 846 O O . LEU A 1 109 ? 11.128 -2.315 2.354 1.00 82.62 109 LEU A O 1
ATOM 850 N N . TYR A 1 110 ? 10.137 -2.964 0.484 1.00 79.56 110 TYR A N 1
ATOM 851 C CA . TYR A 1 110 ? 11.196 -3.874 0.055 1.00 79.56 110 TYR A CA 1
ATOM 852 C C . TYR A 1 110 ? 11.430 -3.638 -1.430 1.00 79.56 110 TYR A C 1
ATOM 854 O O . TYR A 1 110 ? 11.022 -4.462 -2.255 1.00 79.56 110 TYR A O 1
ATOM 862 N N . PRO A 1 111 ? 11.988 -2.471 -1.797 1.00 73.50 111 PRO A N 1
ATOM 863 C CA . PRO A 1 111 ? 12.041 -2.096 -3.190 1.00 73.50 111 PRO A CA 1
ATOM 864 C C . PRO A 1 111 ? 13.092 -2.935 -3.913 1.00 73.50 111 PRO A C 1
ATOM 866 O O . PRO A 1 111 ? 14.196 -3.124 -3.405 1.00 73.50 111 PRO A O 1
ATOM 869 N N . GLY A 1 112 ? 12.745 -3.452 -5.087 1.00 71.56 112 GLY A N 1
ATOM 870 C CA . GLY A 1 112 ? 13.717 -4.053 -5.998 1.00 71.56 112 GLY A CA 1
ATOM 871 C C . GLY A 1 112 ? 14.451 -2.973 -6.795 1.00 71.56 112 GLY A C 1
ATOM 872 O O . GLY A 1 112 ? 13.829 -1.976 -7.167 1.00 71.56 112 GLY A O 1
ATOM 873 N N . GLY A 1 113 ? 15.740 -3.186 -7.078 1.00 65.19 113 GLY A N 1
ATOM 874 C CA . GLY A 1 113 ? 16.556 -2.272 -7.894 1.00 65.19 113 GLY A CA 1
ATOM 875 C C . GLY A 1 113 ? 17.024 -1.010 -7.164 1.00 65.19 113 GLY A C 1
ATOM 876 O O . GLY A 1 113 ? 17.170 0.037 -7.779 1.00 65.19 113 GLY A O 1
ATOM 877 N N . LEU A 1 114 ? 17.197 -1.083 -5.841 1.00 67.19 114 LEU A N 1
ATOM 878 C CA . LEU A 1 114 ? 17.894 -0.054 -5.065 1.00 67.19 114 L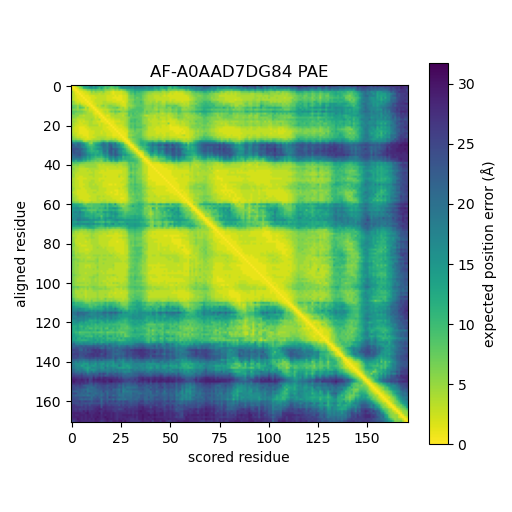EU A CA 1
ATOM 879 C C . LEU A 1 114 ? 19.402 -0.259 -5.219 1.00 67.19 114 LEU A C 1
ATOM 881 O O . LEU A 1 114 ? 20.036 -0.873 -4.360 1.00 67.19 114 LEU A O 1
ATOM 885 N N . ASP A 1 115 ? 19.950 0.235 -6.323 1.00 64.25 115 ASP A N 1
ATOM 886 C CA . ASP A 1 115 ? 21.387 0.153 -6.589 1.00 64.25 115 ASP A CA 1
ATOM 887 C C . ASP A 1 115 ? 22.116 1.389 -6.037 1.00 64.25 115 ASP A C 1
ATOM 889 O O . ASP A 1 115 ? 23.287 1.313 -5.659 1.00 64.25 115 ASP A O 1
ATOM 893 N N . THR A 1 116 ? 21.417 2.527 -5.911 1.00 60.56 116 THR A N 1
ATOM 894 C CA . THR A 1 116 ? 21.982 3.784 -5.406 1.00 60.56 116 THR A CA 1
ATOM 895 C C . THR A 1 116 ? 21.081 4.498 -4.391 1.00 60.56 116 THR A C 1
ATOM 897 O O . THR A 1 116 ? 19.869 4.299 -4.318 1.00 60.56 116 THR A O 1
ATOM 900 N N . GLY A 1 117 ? 21.669 5.404 -3.598 1.00 59.47 117 GLY A N 1
ATOM 901 C CA . GLY A 1 117 ? 20.914 6.264 -2.675 1.00 59.47 117 GLY A CA 1
ATOM 902 C C . GLY A 1 117 ? 19.966 7.251 -3.375 1.00 59.47 117 GLY A C 1
ATOM 903 O O . GLY A 1 117 ? 18.987 7.687 -2.769 1.00 59.47 117 GLY A O 1
ATOM 904 N N . ALA A 1 118 ? 20.215 7.575 -4.650 1.00 62.72 118 ALA A N 1
ATOM 905 C CA . ALA A 1 118 ? 19.326 8.412 -5.454 1.00 62.72 118 ALA A CA 1
ATOM 906 C C . ALA A 1 118 ? 17.986 7.706 -5.722 1.00 62.72 118 ALA A C 1
ATOM 908 O O . ALA A 1 118 ? 16.935 8.342 -5.636 1.00 62.72 118 ALA A O 1
ATOM 909 N N . ASP A 1 119 ? 17.999 6.384 -5.910 1.00 65.31 119 ASP A N 1
ATOM 910 C CA . ASP A 1 119 ? 16.793 5.583 -6.155 1.00 65.31 119 ASP A CA 1
ATOM 911 C C . ASP A 1 119 ? 15.847 5.586 -4.944 1.00 65.31 119 ASP A C 1
ATOM 913 O O . ASP A 1 119 ? 14.623 5.568 -5.084 1.00 65.31 119 ASP A O 1
ATOM 917 N N . ALA A 1 120 ? 16.392 5.716 -3.729 1.00 67.25 120 ALA A N 1
ATOM 918 C CA . ALA A 1 120 ? 15.586 5.822 -2.517 1.00 67.25 120 ALA A CA 1
ATOM 919 C C . ALA A 1 120 ? 14.728 7.101 -2.490 1.00 67.25 120 ALA A C 1
ATOM 921 O O . ALA A 1 120 ? 13.625 7.0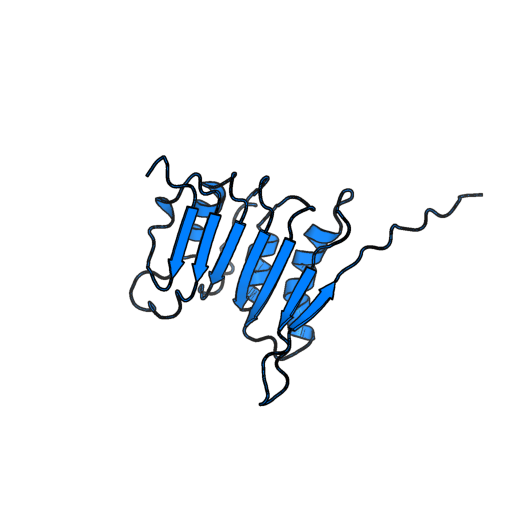88 -1.934 1.00 67.25 120 ALA A O 1
ATOM 922 N N . THR A 1 121 ? 15.180 8.201 -3.110 1.00 71.19 121 THR A N 1
ATOM 923 C CA . THR A 1 121 ? 14.451 9.484 -3.080 1.00 71.19 121 THR A CA 1
ATOM 924 C C . THR A 1 121 ? 13.062 9.388 -3.712 1.00 71.19 121 THR A C 1
ATOM 926 O O . THR A 1 121 ? 12.114 9.970 -3.176 1.00 71.19 121 THR A O 1
ATOM 929 N N . GLY A 1 122 ? 12.910 8.574 -4.764 1.00 72.19 122 GLY A N 1
ATOM 930 C CA . GLY A 1 122 ? 11.634 8.356 -5.451 1.00 72.19 122 GLY A CA 1
ATOM 931 C C . GLY A 1 122 ? 10.548 7.769 -4.548 1.00 72.19 122 GLY A C 1
ATOM 932 O O . GLY A 1 122 ? 9.372 8.065 -4.731 1.00 72.19 122 GLY A O 1
ATOM 933 N N . ILE A 1 123 ? 10.927 7.000 -3.525 1.00 72.69 123 ILE A N 1
ATOM 934 C CA . ILE A 1 123 ? 10.001 6.431 -2.535 1.00 72.69 123 ILE A CA 1
ATOM 935 C C . ILE A 1 123 ? 9.849 7.342 -1.318 1.00 72.69 123 ILE A C 1
ATOM 937 O O . ILE A 1 123 ? 8.758 7.465 -0.755 1.00 72.69 123 ILE A O 1
ATOM 941 N N . LEU A 1 124 ? 10.935 7.992 -0.898 1.00 74.38 124 LEU A N 1
ATOM 942 C CA . LEU A 1 124 ? 10.937 8.833 0.296 1.00 74.38 124 LEU A CA 1
ATOM 943 C C . LEU A 1 124 ? 10.012 10.049 0.157 1.00 74.38 124 LEU A C 1
ATOM 945 O O . LEU A 1 124 ? 9.441 10.479 1.159 1.00 74.38 124 LEU A O 1
ATOM 949 N N . ILE A 1 125 ? 9.829 10.595 -1.050 1.00 77.62 125 ILE A N 1
ATOM 950 C CA . ILE A 1 125 ? 8.898 11.709 -1.302 1.00 77.62 125 ILE A CA 1
ATOM 951 C C . ILE A 1 125 ? 7.432 11.297 -1.030 1.00 77.62 125 ILE A C 1
ATOM 953 O O . ILE A 1 125 ? 6.806 11.928 -0.172 1.00 77.62 125 ILE A O 1
ATOM 957 N N . PRO A 1 126 ? 6.885 10.236 -1.660 1.00 75.19 126 PRO A N 1
ATOM 958 C CA . PRO A 1 126 ? 5.555 9.718 -1.339 1.00 75.19 126 PRO A CA 1
ATOM 959 C C . PRO A 1 126 ? 5.384 9.383 0.144 1.00 75.19 126 PRO A C 1
ATOM 961 O O . PRO A 1 126 ? 4.382 9.746 0.753 1.00 75.19 126 PRO A O 1
ATOM 964 N N . VAL A 1 127 ? 6.377 8.737 0.766 1.00 74.62 127 VAL A N 1
ATOM 965 C CA . VAL A 1 127 ? 6.300 8.402 2.196 1.00 74.62 127 VAL A CA 1
ATOM 966 C C . VAL A 1 127 ? 6.253 9.665 3.058 1.00 74.62 127 VAL A C 1
ATOM 968 O O . VAL A 1 127 ? 5.473 9.729 4.005 1.00 74.62 127 VAL A O 1
ATOM 971 N N . ARG A 1 128 ? 7.022 10.708 2.721 1.00 73.75 128 ARG A N 1
ATOM 972 C CA . ARG A 1 128 ? 7.005 11.989 3.445 1.00 73.75 128 ARG A CA 1
ATOM 973 C C . ARG A 1 128 ? 5.623 12.639 3.478 1.00 73.75 128 ARG A C 1
ATOM 975 O O . ARG A 1 128 ? 5.303 13.247 4.498 1.00 73.75 128 ARG A O 1
ATOM 982 N N . LYS A 1 129 ? 4.816 12.502 2.418 1.00 75.25 129 LYS A N 1
ATOM 983 C CA . LYS A 1 129 ? 3.418 12.977 2.388 1.00 75.25 129 LYS A CA 1
ATOM 984 C C . LYS A 1 129 ? 2.592 12.341 3.509 1.00 75.25 129 LYS A C 1
ATOM 986 O O . LYS A 1 129 ? 1.810 13.029 4.153 1.00 75.25 129 LYS A O 1
ATOM 991 N N . HIS A 1 130 ? 2.820 11.056 3.767 1.00 68.81 130 HIS A N 1
ATOM 992 C CA . HIS A 1 13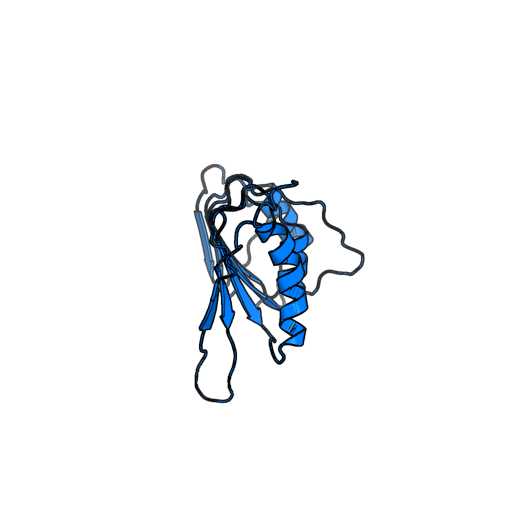0 ? 2.107 10.283 4.788 1.00 68.81 130 HIS A CA 1
ATOM 993 C C . HIS A 1 130 ? 2.666 10.491 6.197 1.00 68.81 130 HIS A C 1
ATOM 995 O O . HIS A 1 130 ? 1.925 10.456 7.172 1.00 68.81 130 HIS A O 1
ATOM 1001 N N . VAL A 1 131 ? 3.968 10.767 6.305 1.00 64.06 131 VAL A N 1
ATOM 1002 C CA . VAL A 1 131 ? 4.645 11.035 7.582 1.00 64.06 131 VAL A CA 1
ATOM 1003 C C . VAL A 1 131 ? 4.319 12.435 8.111 1.00 64.06 131 VAL A C 1
ATOM 1005 O O . VAL A 1 131 ? 4.110 12.600 9.301 1.00 64.06 131 VAL A O 1
ATOM 1008 N N . ARG A 1 132 ? 4.251 13.466 7.260 1.00 61.31 132 ARG A N 1
ATOM 1009 C CA . ARG A 1 132 ? 4.088 14.869 7.697 1.00 61.31 132 ARG A CA 1
ATOM 1010 C C . ARG A 1 132 ? 2.654 15.275 8.072 1.00 61.31 132 ARG A C 1
ATOM 1012 O O . ARG A 1 132 ? 2.393 16.466 8.226 1.00 61.31 132 ARG A O 1
ATOM 1019 N N . ALA A 1 133 ? 1.725 14.332 8.216 1.00 58.62 133 ALA A N 1
ATOM 1020 C CA . ALA A 1 133 ? 0.362 14.655 8.626 1.00 58.62 133 ALA A CA 1
ATOM 1021 C C . ALA A 1 133 ? 0.340 15.176 10.086 1.00 58.62 133 ALA A C 1
ATOM 1023 O O . ALA A 1 133 ? 0.999 14.588 10.944 1.00 58.62 133 ALA A O 1
ATOM 1024 N N . PRO A 1 134 ? -0.427 16.239 10.403 1.00 52.47 134 PRO A N 1
ATOM 1025 C CA . PRO A 1 134 ? -0.399 16.926 11.706 1.00 52.47 134 PRO A CA 1
ATOM 1026 C C . PRO A 1 134 ? -0.799 16.060 12.915 1.00 52.47 134 PRO A C 1
ATOM 1028 O O . PRO A 1 134 ? -0.587 16.464 14.052 1.00 52.47 134 PRO A O 1
ATOM 1031 N N . PHE A 1 135 ? -1.329 14.857 12.678 1.00 56.66 135 PHE A N 1
ATOM 1032 C CA . PHE A 1 135 ? -1.724 13.885 13.703 1.00 56.66 135 PHE A CA 1
ATOM 1033 C C . PHE A 1 135 ? -0.962 12.555 13.586 1.00 56.66 135 PHE A C 1
ATOM 1035 O O . PHE A 1 135 ? -1.450 11.518 14.035 1.00 56.66 135 PHE A O 1
ATOM 1042 N N . ALA A 1 136 ? 0.208 12.551 12.939 1.00 47.88 136 ALA A N 1
ATOM 1043 C CA . ALA A 1 136 ? 0.968 11.329 12.721 1.00 47.88 136 ALA A CA 1
ATOM 1044 C C . ALA A 1 136 ? 1.605 10.804 14.022 1.00 47.88 136 ALA A C 1
ATOM 1046 O O . ALA A 1 136 ? 2.424 11.501 14.623 1.00 47.88 136 ALA A O 1
ATOM 1047 N N . PRO A 1 137 ? 1.272 9.58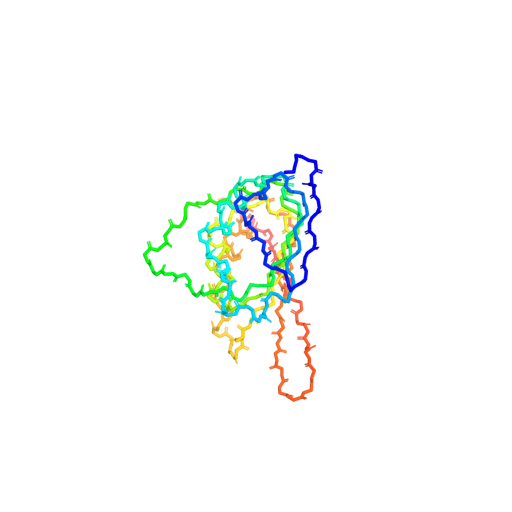0 14.478 1.00 47.34 137 PRO A N 1
ATOM 1048 C CA . PRO A 1 137 ? 1.989 8.937 15.571 1.00 47.34 137 PRO A CA 1
ATOM 1049 C C . PRO A 1 137 ? 3.465 8.680 15.210 1.00 47.34 137 PRO A C 1
ATOM 1051 O O . PRO A 1 137 ? 3.841 8.646 14.037 1.00 47.34 137 PRO A O 1
ATOM 1054 N N . PRO A 1 138 ? 4.328 8.461 16.218 1.00 48.75 138 PRO A N 1
ATOM 1055 C CA . PRO A 1 138 ? 5.780 8.649 16.112 1.00 48.75 138 PRO A CA 1
ATOM 1056 C C . PRO A 1 138 ? 6.570 7.604 15.296 1.00 48.75 138 PRO A C 1
ATOM 1058 O O . PRO A 1 138 ? 7.795 7.522 15.441 1.00 48.75 138 PRO A O 1
ATOM 1061 N N . SER A 1 139 ? 5.953 6.785 14.441 1.00 48.88 139 SER A N 1
ATOM 1062 C CA . SER A 1 139 ? 6.720 5.781 13.694 1.00 48.88 139 SER A CA 1
ATOM 1063 C C . SER A 1 139 ? 6.078 5.311 12.392 1.00 48.88 139 SER A C 1
ATOM 1065 O O . SER A 1 139 ? 5.341 4.330 12.378 1.00 48.88 139 SER A O 1
ATOM 1067 N N . VAL A 1 140 ? 6.500 5.905 11.275 1.00 54.09 140 VAL A N 1
ATOM 1068 C CA . VAL A 1 140 ? 6.536 5.187 9.995 1.00 54.09 140 VAL A CA 1
ATOM 1069 C C . VAL A 1 140 ? 7.902 4.508 9.908 1.00 54.09 140 VAL A C 1
ATOM 1071 O O . VAL A 1 140 ? 8.938 5.164 9.781 1.00 54.09 140 VAL A O 1
ATOM 1074 N N . ILE A 1 141 ? 7.922 3.182 10.060 1.00 54.53 141 ILE A N 1
ATOM 1075 C CA . ILE A 1 141 ? 9.155 2.391 9.970 1.00 54.53 141 ILE A CA 1
ATOM 1076 C C . ILE A 1 141 ? 9.353 1.977 8.517 1.00 54.53 141 ILE A C 1
ATOM 1078 O O . ILE A 1 141 ? 8.927 0.898 8.109 1.00 54.53 141 ILE A O 1
ATOM 1082 N N . VAL A 1 142 ? 10.052 2.812 7.754 1.00 60.12 142 VAL A N 1
ATOM 1083 C CA . VAL A 1 142 ? 10.502 2.437 6.416 1.00 60.12 142 VAL A CA 1
ATOM 1084 C C . VAL A 1 142 ? 11.727 1.548 6.581 1.00 60.12 142 VAL A C 1
ATOM 1086 O O . VAL A 1 142 ? 12.828 2.008 6.865 1.00 60.12 142 VAL A O 1
ATOM 1089 N N . ARG A 1 143 ? 11.561 0.238 6.436 1.00 57.81 143 ARG A N 1
ATOM 1090 C CA . ARG A 1 143 ? 12.717 -0.643 6.239 1.00 57.81 143 ARG A CA 1
ATOM 1091 C C . ARG A 1 143 ? 13.110 -0.549 4.775 1.00 57.81 143 ARG A C 1
ATOM 1093 O O . ARG A 1 143 ? 12.226 -0.528 3.935 1.00 57.81 143 ARG A O 1
ATOM 1100 N N . LEU A 1 144 ? 14.397 -0.446 4.479 1.00 59.00 144 LEU A N 1
ATOM 1101 C CA . LEU A 1 144 ? 14.912 -0.577 3.119 1.00 59.00 144 LEU A CA 1
ATOM 1102 C C . LEU A 1 144 ? 15.974 -1.684 3.155 1.00 59.00 144 LEU A C 1
ATOM 1104 O O . LEU A 1 144 ? 16.871 -1.632 4.005 1.00 59.00 144 LEU A O 1
ATOM 1108 N N . PRO A 1 145 ? 15.866 -2.727 2.317 1.00 55.12 145 PRO A N 1
ATOM 1109 C CA . PRO A 1 145 ? 16.968 -3.653 2.125 1.00 55.12 145 PRO A CA 1
ATOM 1110 C C . PRO A 1 145 ? 18.096 -2.915 1.398 1.00 55.12 145 PRO A C 1
ATOM 1112 O O . PRO A 1 145 ? 17.892 -2.400 0.302 1.00 55.12 145 PRO A O 1
ATOM 1115 N N . CYS A 1 146 ? 19.280 -2.861 2.004 1.00 49.31 146 CYS A N 1
ATOM 1116 C CA . CYS A 1 146 ? 20.488 -2.416 1.319 1.00 49.31 146 CYS A CA 1
ATOM 1117 C C . CYS A 1 146 ? 21.253 -3.668 0.889 1.00 49.31 146 CYS A C 1
ATOM 1119 O O . CYS A 1 146 ? 21.690 -4.453 1.735 1.00 49.31 146 CYS A O 1
ATOM 1121 N N . HIS A 1 147 ? 21.393 -3.873 -0.420 1.00 48.69 147 HIS A N 1
ATOM 1122 C CA . HIS A 1 147 ? 22.273 -4.907 -0.948 1.00 48.69 147 HIS A CA 1
ATOM 1123 C C . HIS A 1 147 ? 23.713 -4.394 -0.876 1.00 48.69 147 HIS A C 1
ATOM 1125 O O . HIS A 1 147 ? 24.140 -3.596 -1.702 1.00 48.69 147 HIS A O 1
ATOM 1131 N N . HIS A 1 148 ? 24.465 -4.843 0.129 1.00 42.09 148 HIS A N 1
ATOM 1132 C CA . HIS A 1 148 ? 25.922 -4.826 0.041 1.00 42.09 148 HIS A CA 1
ATOM 1133 C C . HIS A 1 148 ? 26.363 -6.094 -0.693 1.00 42.09 148 HIS A C 1
ATOM 1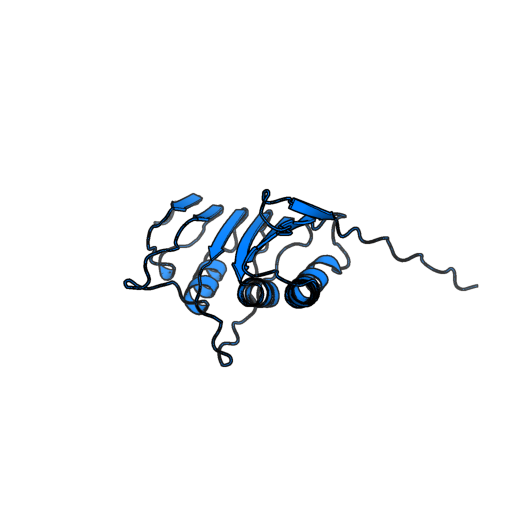135 O O . HIS A 1 148 ? 25.795 -7.163 -0.475 1.00 42.09 148 HIS A O 1
ATOM 1141 N N . GLY A 1 149 ? 27.322 -5.950 -1.609 1.00 35.78 149 GLY A N 1
ATOM 1142 C CA . GLY A 1 149 ? 27.782 -7.017 -2.494 1.00 35.78 149 GLY A CA 1
ATOM 1143 C C . GLY A 1 149 ? 28.037 -8.360 -1.795 1.00 35.78 149 GLY A C 1
ATOM 1144 O O . GLY A 1 149 ? 28.581 -8.411 -0.697 1.00 35.78 149 GLY A O 1
ATOM 1145 N N . LEU A 1 150 ? 27.625 -9.421 -2.494 1.00 39.66 150 LEU A N 1
ATOM 1146 C CA . LEU A 1 150 ? 27.885 -10.857 -2.312 1.00 39.66 150 LEU A CA 1
ATOM 1147 C C . LEU A 1 150 ? 27.563 -11.547 -0.969 1.00 39.66 150 LEU A C 1
ATOM 1149 O O . LEU A 1 150 ? 27.373 -12.757 -1.009 1.00 39.66 150 LEU A O 1
ATOM 1153 N N . ASP A 1 151 ? 27.352 -10.854 0.153 1.00 44.94 151 ASP A N 1
ATOM 1154 C CA . ASP A 1 151 ? 27.082 -11.506 1.450 1.00 44.94 151 ASP A CA 1
ATOM 1155 C C . ASP A 1 151 ? 25.840 -10.950 2.172 1.00 44.94 151 ASP A C 1
ATOM 1157 O O . ASP A 1 151 ? 25.909 -10.150 3.106 1.00 44.94 151 ASP A O 1
ATOM 1161 N N . GLY A 1 152 ? 24.669 -11.453 1.769 1.00 41.88 152 GLY A N 1
ATOM 1162 C CA . GLY A 1 152 ? 23.442 -11.395 2.569 1.00 41.88 152 GLY A CA 1
ATOM 1163 C C . GLY A 1 152 ? 22.659 -10.074 2.539 1.00 41.88 152 GLY A C 1
ATOM 1164 O O . GLY A 1 152 ? 23.191 -8.968 2.534 1.00 41.88 152 GLY A O 1
ATOM 1165 N N . ILE A 1 153 ? 21.328 -10.192 2.556 1.00 42.94 153 ILE A N 1
ATOM 1166 C CA . ILE A 1 153 ? 20.419 -9.042 2.653 1.00 42.94 153 ILE A CA 1
ATOM 1167 C C . ILE A 1 153 ? 20.456 -8.520 4.093 1.00 42.94 153 ILE A C 1
ATOM 1169 O O . ILE A 1 153 ? 19.954 -9.182 5.004 1.00 42.94 153 ILE A O 1
ATOM 1173 N N . ARG A 1 154 ? 21.010 -7.322 4.308 1.00 43.84 154 ARG A N 1
ATOM 1174 C CA . ARG A 1 154 ? 20.871 -6.599 5.580 1.00 43.84 154 ARG A CA 1
ATOM 1175 C C . ARG A 1 154 ? 19.746 -5.575 5.462 1.00 43.84 154 ARG A C 1
ATOM 1177 O O . ARG A 1 154 ? 19.713 -4.753 4.549 1.00 43.84 154 ARG A O 1
ATOM 1184 N N . PHE A 1 155 ? 18.805 -5.627 6.399 1.00 44.75 155 PHE A N 1
ATOM 1185 C CA . PHE A 1 155 ? 17.752 -4.624 6.513 1.00 44.75 155 PHE A CA 1
ATOM 1186 C C . PHE A 1 155 ? 18.265 -3.470 7.357 1.00 44.75 155 PHE A C 1
ATOM 1188 O O . PHE A 1 155 ? 18.589 -3.671 8.528 1.00 44.75 155 PHE A O 1
ATOM 1195 N N . VAL A 1 156 ? 18.301 -2.265 6.793 1.00 44.06 156 VAL A N 1
ATOM 1196 C CA . VAL A 1 156 ? 18.533 -1.062 7.590 1.00 44.06 156 VAL A CA 1
ATOM 1197 C C . VAL A 1 156 ? 17.157 -0.527 7.989 1.00 44.06 156 VAL A C 1
ATOM 1199 O O . VAL A 1 156 ? 16.383 -0.108 7.121 1.00 44.06 156 VAL A O 1
ATOM 1202 N N . PRO A 1 157 ? 16.773 -0.595 9.277 1.00 41.03 157 PRO A N 1
ATOM 1203 C CA . PRO A 1 157 ? 15.552 0.047 9.724 1.00 41.03 157 PRO A CA 1
ATOM 1204 C C . PRO A 1 157 ? 15.750 1.563 9.669 1.00 41.03 157 PRO A C 1
ATOM 1206 O O . PRO A 1 157 ? 16.428 2.136 10.517 1.00 41.03 157 PRO A O 1
ATOM 1209 N N . PHE A 1 158 ? 15.130 2.225 8.696 1.00 42.34 158 PHE A N 1
ATOM 1210 C CA . PHE A 1 158 ? 14.992 3.674 8.715 1.00 42.34 158 PHE A CA 1
ATOM 1211 C C . PHE A 1 158 ? 13.756 4.022 9.543 1.00 42.34 158 PHE A C 1
ATOM 1213 O O . PHE A 1 158 ? 12.611 3.976 9.086 1.00 42.34 158 PHE A O 1
ATOM 1220 N N . LYS A 1 159 ? 13.984 4.347 10.817 1.00 40.25 159 LYS A N 1
ATOM 1221 C CA . LYS A 1 159 ? 12.950 4.967 11.645 1.00 40.25 159 LYS A CA 1
ATOM 1222 C C . LYS A 1 159 ? 12.956 6.460 11.337 1.00 40.25 159 LYS A C 1
ATOM 1224 O O . LYS A 1 159 ? 13.827 7.185 11.805 1.00 40.25 159 LYS A O 1
ATOM 1229 N N . MET A 1 160 ? 11.998 6.918 10.535 1.00 43.25 160 MET A N 1
ATOM 1230 C CA . MET A 1 160 ? 11.798 8.350 10.333 1.00 43.25 160 MET A CA 1
ATOM 1231 C C . MET A 1 160 ? 10.997 8.876 11.530 1.00 43.25 160 MET A C 1
ATOM 1233 O O . MET A 1 160 ? 9.773 8.775 11.561 1.00 43.25 160 MET A O 1
ATOM 1237 N N . SER A 1 161 ? 11.696 9.354 12.564 1.00 38.56 161 SER A N 1
ATOM 1238 C CA . SER A 1 161 ? 11.079 10.041 13.701 1.00 38.56 161 SER A CA 1
ATOM 1239 C C . SER A 1 161 ? 10.866 11.510 13.357 1.00 38.56 161 SER A C 1
ATOM 1241 O O . SER A 1 161 ? 11.801 12.197 12.946 1.00 38.56 161 SER A O 1
ATOM 1243 N N . ILE A 1 162 ? 9.646 11.997 13.544 1.00 41.75 162 ILE A N 1
ATOM 1244 C CA . ILE A 1 162 ? 9.338 13.420 13.445 1.00 41.75 162 ILE A CA 1
ATOM 1245 C C . ILE A 1 162 ? 9.632 14.022 14.818 1.00 41.75 162 ILE A C 1
ATOM 1247 O O . ILE A 1 162 ? 8.979 13.660 15.795 1.00 41.75 162 ILE A O 1
ATOM 1251 N N . SER A 1 163 ? 10.624 14.908 14.909 1.00 33.06 163 SER A N 1
ATOM 1252 C CA . SER A 1 163 ? 10.744 15.774 16.084 1.00 33.06 163 SER A CA 1
ATOM 1253 C C . SER A 1 163 ? 9.601 16.791 16.042 1.00 33.06 163 SER A C 1
ATOM 1255 O O . SER A 1 163 ? 9.401 17.400 14.986 1.00 33.06 163 SER A O 1
ATOM 1257 N N . PRO A 1 164 ? 8.846 16.992 17.137 1.00 35.25 164 PRO A N 1
ATOM 1258 C CA . PRO A 1 164 ? 7.860 18.061 17.187 1.00 35.25 164 PRO A CA 1
ATOM 1259 C C . PRO A 1 164 ? 8.575 19.392 16.940 1.00 35.25 164 PRO A C 1
ATOM 1261 O O . PRO A 1 164 ? 9.646 19.640 17.498 1.00 35.25 164 PRO A O 1
ATOM 1264 N N . ALA A 1 165 ? 8.013 20.214 16.052 1.00 39.59 165 ALA A N 1
ATOM 1265 C CA . ALA A 1 165 ? 8.525 21.549 15.790 1.00 39.59 165 ALA A CA 1
ATOM 1266 C C . ALA A 1 165 ? 8.610 22.305 17.123 1.00 39.59 165 ALA A C 1
ATOM 1268 O O . ALA A 1 165 ? 7.609 22.422 17.828 1.00 39.59 165 ALA A O 1
ATOM 1269 N N . GLN A 1 166 ? 9.808 22.775 17.484 1.00 38.19 166 GLN A N 1
ATOM 1270 C CA . GLN A 1 166 ? 9.973 23.669 18.622 1.00 38.19 166 GLN A CA 1
ATOM 1271 C C . GLN A 1 166 ? 9.160 24.931 18.332 1.00 38.19 166 GLN A C 1
ATOM 1273 O O . GLN A 1 166 ? 9.470 25.689 17.414 1.00 38.19 166 GLN A O 1
ATOM 1278 N N . SER A 1 167 ? 8.084 25.124 19.089 1.00 38.41 167 SER A N 1
ATOM 1279 C CA . SER A 1 167 ? 7.346 26.377 19.126 1.00 38.41 167 SER A CA 1
ATOM 1280 C C . SER A 1 167 ? 8.293 27.460 19.638 1.00 38.41 167 SER A C 1
ATOM 1282 O O . SER A 1 167 ? 8.628 27.477 20.823 1.00 38.41 167 SER A O 1
ATOM 1284 N N . HIS A 1 168 ? 8.760 28.334 18.747 1.00 39.66 168 HIS A N 1
ATOM 1285 C CA . HIS A 1 168 ? 9.454 29.550 19.150 1.00 39.66 168 HIS A CA 1
ATOM 1286 C C . HIS A 1 168 ? 8.471 30.441 19.924 1.00 39.66 168 HIS A C 1
ATOM 1288 O O . HIS A 1 168 ? 7.400 30.738 19.391 1.00 39.66 168 HIS A O 1
ATOM 1294 N N . PRO A 1 169 ? 8.794 30.873 21.155 1.00 48.69 169 PRO A N 1
ATOM 1295 C CA . PRO A 1 169 ? 8.034 31.923 21.806 1.00 48.69 169 PRO A CA 1
ATOM 1296 C C . PRO A 1 169 ? 8.291 33.228 21.048 1.00 48.69 169 PRO A C 1
ATOM 1298 O O . PRO A 1 169 ? 9.426 33.691 20.947 1.00 48.69 169 PRO A O 1
ATOM 1301 N N . THR A 1 170 ? 7.237 33.792 20.469 1.00 54.03 170 THR A N 1
ATOM 1302 C CA . THR A 1 170 ? 7.215 35.194 20.055 1.00 54.03 170 THR A CA 1
ATOM 1303 C C . THR A 1 170 ? 7.225 36.046 21.319 1.00 54.03 170 THR A C 1
ATOM 1305 O O . THR A 1 170 ? 6.241 36.038 22.062 1.00 54.03 170 THR A O 1
ATOM 1308 N N . SER A 1 171 ? 8.358 36.700 21.577 1.00 61.19 171 SER A N 1
ATOM 1309 C CA . SER A 1 171 ? 8.471 37.812 22.526 1.00 61.19 171 SER A CA 1
ATOM 1310 C C . SER A 1 171 ? 7.808 39.072 21.986 1.00 61.19 171 SER A C 1
ATOM 1312 O O . SER A 1 171 ? 7.807 39.241 20.744 1.00 61.19 171 SER A O 1
#

Mean predicted aligned error: 11.39 Å

pLDDT: mean 71.05, std 17.6, range [33.06, 94.38]

Radius of gyration: 17.21 Å; Cα contacts (8 Å, |Δi|>4): 316; chains: 1; bounding box: 47×56×43 Å

Sequence (171 aa):
MPCLRKLKLRSIHVPWRSLRNLEVLSLTGSLQFRSLGVPSFPDLFTMLRACPQLRDSALDLSLPSLSPDFYPDAVELPSLAHIYLRAPVANCAALLNHLTFPATATVMLYPGGLDTGADATGILIPVRKHVRAPFAPPSVIVRLPCHHGLDGIRFVPFKMSISPAQSHPTS

Solvent-accessible surface area (backbone atoms only — not comparable to full-atom values): 9746 Å² total; per-residue (Å²): 109,95,82,50,38,70,47,77,45,67,60,62,90,70,71,43,85,70,47,42,58,26,33,30,42,33,40,37,64,50,80,74,50,87,86,61,78,68,66,49,68,68,46,50,52,56,21,48,57,43,16,43,58,25,25,37,38,34,41,41,43,84,56,74,75,80,56,92,88,65,80,72,74,74,35,62,24,76,46,30,43,37,40,37,41,32,23,42,43,69,56,50,19,54,52,46,63,31,49,42,61,42,44,75,26,33,45,36,43,41,52,43,87,59,84,48,80,70,53,51,50,62,37,51,56,35,50,44,65,52,59,69,41,98,79,38,54,79,55,43,45,40,34,42,59,47,75,55,84,97,69,64,85,43,73,49,77,41,68,58,64,76,75,78,80,80,79,74,81,84,126